Protein AF-T0Y395-F1 (afdb_monomer)

Radius of gyration: 20.58 Å; Cα contacts (8 Å, |Δi|>4): 100; chains: 1; bounding box: 46×32×54 Å

Solvent-accessible surface area (backbone atoms only — not comparable to full-atom values): 6576 Å² total; per-residue (Å²): 131,87,43,78,91,77,40,54,76,67,55,48,50,52,53,52,51,50,53,54,49,51,51,51,52,54,49,44,55,56,32,35,56,51,30,40,74,77,51,59,54,38,48,48,77,38,86,87,78,74,42,78,41,81,75,32,72,66,52,36,59,70,28,70,64,22,49,52,51,36,54,35,52,54,31,47,52,51,25,53,54,18,49,51,47,28,51,55,20,50,51,28,50,77,67,71,40,64,49,75,58,23,55,54,49,26,53,54,22,48,54,51,22,52,55,28,46,54,53,35,73,78,98

Structure (mmCIF, N/CA/C/O backbone):
data_AF-T0Y395-F1
#
_entry.id   AF-T0Y395-F1
#
loop_
_atom_site.group_PDB
_atom_site.id
_atom_site.type_symbol
_atom_site.label_atom_id
_atom_site.label_alt_id
_atom_site.label_comp_id
_atom_site.label_asym_id
_atom_site.label_entity_id
_atom_site.label_seq_id
_atom_site.pdbx_PDB_ins_code
_atom_site.Cartn_x
_atom_site.Cartn_y
_atom_site.Cartn_z
_atom_site.occupancy
_atom_site.B_iso_or_equiv
_atom_site.auth_seq_id
_atom_site.auth_comp_id
_atom_site.auth_asym_id
_atom_site.auth_atom_id
_atom_site.pdbx_PDB_model_num
ATOM 1 N N . MET A 1 1 ? 5.190 7.057 15.097 1.00 66.06 1 MET A N 1
ATOM 2 C CA . MET A 1 1 ? 5.337 6.627 16.508 1.00 66.06 1 MET A CA 1
ATOM 3 C C . MET A 1 1 ? 5.741 7.782 17.419 1.00 66.06 1 MET A C 1
ATOM 5 O O . MET A 1 1 ? 4.960 8.107 18.295 1.00 66.06 1 MET A O 1
ATOM 9 N N . PHE A 1 2 ? 6.867 8.467 17.193 1.00 84.25 2 PHE A N 1
ATOM 10 C CA . PHE A 1 2 ? 7.360 9.529 18.098 1.00 84.25 2 PHE A CA 1
ATOM 11 C C . PHE A 1 2 ? 6.756 10.937 17.895 1.00 84.25 2 PHE A C 1
ATOM 13 O O . PHE A 1 2 ? 7.188 11.894 18.528 1.00 84.25 2 PHE A O 1
ATOM 20 N N . GLY A 1 3 ? 5.793 11.094 16.980 1.00 80.00 3 GLY A N 1
ATOM 21 C CA . GLY A 1 3 ? 5.281 12.405 16.562 1.00 80.00 3 GLY A CA 1
ATOM 22 C C . GLY A 1 3 ? 4.102 12.946 17.375 1.00 80.00 3 GLY A C 1
ATOM 23 O O . GLY A 1 3 ? 3.751 14.103 17.188 1.00 80.00 3 GLY A O 1
ATOM 24 N N . TRP A 1 4 ? 3.483 12.145 18.247 1.00 77.19 4 TRP A N 1
ATOM 25 C CA . TRP A 1 4 ? 2.208 12.495 18.895 1.00 77.19 4 TRP A CA 1
ATOM 26 C C . TRP A 1 4 ? 2.269 13.738 19.789 1.00 77.19 4 TRP A C 1
ATOM 28 O O . TRP A 1 4 ? 1.323 14.517 19.795 1.00 77.19 4 TRP A O 1
ATOM 38 N N . GLU A 1 5 ? 3.378 13.949 20.497 1.00 82.88 5 GLU A N 1
ATOM 39 C CA . GLU A 1 5 ? 3.568 15.109 21.385 1.00 82.88 5 GLU A CA 1
ATOM 40 C C . GLU A 1 5 ? 4.361 16.249 20.727 1.00 82.88 5 GLU A C 1
ATOM 42 O O . GLU A 1 5 ? 4.457 17.341 21.278 1.00 82.88 5 GLU A O 1
ATOM 47 N N . ARG A 1 6 ? 4.947 16.007 19.544 1.00 84.38 6 ARG A N 1
ATOM 48 C CA . ARG A 1 6 ? 5.861 16.945 18.862 1.00 84.38 6 ARG A CA 1
ATOM 49 C C . ARG A 1 6 ? 5.268 17.596 17.616 1.00 84.38 6 ARG A C 1
ATOM 51 O O . ARG A 1 6 ? 5.823 18.572 17.124 1.00 84.38 6 ARG A O 1
ATOM 58 N N . LEU A 1 7 ? 4.185 17.042 17.075 1.00 84.06 7 LEU A N 1
ATOM 59 C CA . LEU A 1 7 ? 3.563 17.489 15.832 1.00 84.06 7 LEU A CA 1
ATOM 60 C C . LEU A 1 7 ? 2.121 17.916 16.082 1.00 84.06 7 LEU A C 1
ATOM 62 O O . LEU A 1 7 ? 1.398 17.310 16.873 1.00 84.06 7 LEU A O 1
ATOM 66 N N . SER A 1 8 ? 1.669 18.928 15.344 1.00 88.50 8 SER A N 1
ATOM 67 C CA . SER A 1 8 ? 0.246 19.264 15.307 1.00 88.50 8 SER A CA 1
ATOM 68 C C . SER A 1 8 ? -0.570 18.122 14.684 1.00 88.50 8 SER A C 1
ATOM 70 O O . SER A 1 8 ? -0.063 17.327 13.886 1.00 88.50 8 SER A O 1
ATOM 72 N N . LYS A 1 9 ? -1.872 18.058 14.997 1.00 86.94 9 LYS A N 1
ATOM 73 C CA . LYS A 1 9 ? -2.783 17.015 14.481 1.00 86.94 9 LYS A CA 1
ATOM 74 C C . LYS A 1 9 ? -2.733 16.887 12.950 1.00 86.94 9 LYS A C 1
ATOM 76 O O . LYS A 1 9 ? -2.729 15.774 12.431 1.00 86.94 9 LYS A O 1
ATOM 81 N N . GLY A 1 10 ? -2.650 18.014 12.234 1.00 88.50 10 GLY A N 1
ATOM 82 C CA . GLY A 1 10 ? -2.553 18.037 10.771 1.00 88.50 10 GLY A CA 1
ATOM 83 C C . GLY A 1 10 ? -1.223 17.491 10.247 1.00 88.50 10 GLY A C 1
ATOM 84 O O . GLY A 1 10 ? -1.209 16.690 9.316 1.00 88.50 10 GLY A O 1
ATOM 85 N N . GLN A 1 11 ? -0.106 17.846 10.886 1.00 89.38 11 GLN A N 1
ATOM 86 C CA . GLN A 1 11 ? 1.213 17.323 10.515 1.00 89.38 11 GLN A CA 1
ATOM 87 C C . GLN A 1 11 ? 1.315 15.817 10.764 1.00 89.38 11 GLN A C 1
ATOM 89 O O . GLN A 1 11 ? 1.841 15.088 9.926 1.00 89.38 11 GLN A O 1
ATOM 94 N N . HIS A 1 12 ? 0.766 15.326 11.878 1.00 89.19 12 HIS A N 1
ATOM 95 C CA . HIS A 1 12 ? 0.753 13.890 12.150 1.00 89.19 12 HIS A CA 1
ATOM 96 C C . HIS A 1 12 ? -0.087 13.122 11.113 1.00 89.19 12 HIS A C 1
ATOM 98 O O . HIS A 1 12 ? 0.307 12.038 10.672 1.00 89.19 12 HIS A O 1
ATOM 104 N N . LEU A 1 13 ? -1.218 13.689 10.677 1.00 88.62 13 LEU A N 1
ATOM 105 C CA . LEU A 1 13 ? -2.027 13.121 9.596 1.00 88.62 13 LEU A CA 1
ATOM 106 C C . LEU A 1 13 ? -1.254 13.097 8.268 1.00 88.62 13 LEU A C 1
ATOM 108 O O . LEU A 1 13 ? -1.243 12.066 7.600 1.00 88.62 13 LEU A O 1
ATOM 112 N N . ALA A 1 14 ? -0.555 14.181 7.916 1.00 90.94 14 ALA A N 1
ATOM 113 C CA . ALA A 1 14 ? 0.268 14.243 6.707 1.00 90.94 14 ALA A CA 1
ATOM 114 C C . ALA A 1 14 ? 1.378 13.177 6.708 1.00 90.94 14 ALA A C 1
ATOM 116 O O . ALA A 1 14 ? 1.543 12.458 5.726 1.00 90.94 14 ALA A O 1
ATOM 117 N N . VAL A 1 15 ? 2.081 12.997 7.831 1.00 91.62 15 VAL A N 1
ATOM 118 C CA . VAL A 1 15 ? 3.093 11.935 7.974 1.00 91.62 15 VAL A CA 1
ATOM 119 C C . VAL A 1 15 ? 2.465 10.546 7.834 1.00 91.62 15 VAL A C 1
ATOM 121 O O . VAL A 1 15 ? 3.046 9.671 7.198 1.00 91.62 15 VAL A O 1
ATOM 124 N N . THR A 1 16 ? 1.262 10.341 8.372 1.00 89.94 16 THR A N 1
ATOM 125 C CA . THR A 1 16 ? 0.540 9.064 8.237 1.00 89.94 16 THR A CA 1
ATOM 126 C C . THR A 1 16 ? 0.217 8.759 6.770 1.00 89.94 16 THR A C 1
ATOM 128 O O . THR A 1 16 ? 0.426 7.634 6.315 1.00 89.94 16 THR A O 1
ATOM 131 N N . TRP A 1 17 ? -0.207 9.766 6.001 1.00 90.25 17 TRP A N 1
ATOM 132 C CA . TRP A 1 17 ? -0.416 9.634 4.557 1.00 90.25 17 TRP A CA 1
ATOM 133 C C . TRP A 1 17 ? 0.878 9.357 3.791 1.00 90.25 17 TRP A C 1
ATOM 135 O O . TRP A 1 17 ? 0.881 8.508 2.903 1.00 90.25 17 TRP A O 1
ATOM 145 N N . LEU A 1 18 ? 1.985 10.006 4.156 1.00 91.19 18 LEU A N 1
ATOM 146 C CA . LEU A 1 18 ? 3.288 9.749 3.537 1.00 91.19 18 LEU A CA 1
ATOM 147 C C . LEU A 1 18 ? 3.766 8.313 3.778 1.00 91.19 18 LEU A C 1
ATOM 149 O O . LEU A 1 18 ? 4.305 7.692 2.866 1.00 91.19 18 LEU A O 1
ATOM 153 N N . VAL A 1 19 ? 3.527 7.756 4.968 1.00 91.25 19 VAL A N 1
ATOM 154 C CA . VAL A 1 19 ? 3.835 6.346 5.264 1.00 91.25 19 VAL A CA 1
ATOM 155 C C . VAL A 1 19 ? 2.989 5.406 4.400 1.00 91.25 19 VAL A C 1
ATOM 157 O O . VAL A 1 19 ? 3.520 4.449 3.829 1.00 91.25 19 VAL A O 1
ATOM 160 N N . ALA A 1 20 ? 1.691 5.688 4.257 1.00 88.12 20 ALA A N 1
ATOM 161 C CA . ALA A 1 20 ? 0.812 4.907 3.388 1.00 88.12 20 ALA A CA 1
ATOM 162 C C . ALA A 1 20 ? 1.263 4.980 1.918 1.00 88.12 20 ALA A C 1
ATOM 164 O O . ALA A 1 20 ? 1.353 3.952 1.243 1.00 88.12 20 ALA A O 1
ATOM 165 N N . PHE A 1 21 ? 1.618 6.172 1.436 1.00 89.12 21 PHE A N 1
ATOM 166 C CA . PHE A 1 21 ? 2.117 6.370 0.078 1.00 89.12 21 PHE A CA 1
ATOM 167 C C . PHE A 1 21 ? 3.456 5.658 -0.155 1.00 89.12 21 PHE A C 1
ATOM 169 O O . PHE A 1 21 ? 3.607 4.948 -1.145 1.00 89.12 21 PHE A O 1
ATOM 176 N N . GLY A 1 22 ? 4.402 5.769 0.781 1.00 90.38 22 GLY A N 1
ATOM 177 C CA . GLY A 1 22 ? 5.693 5.081 0.701 1.00 90.38 22 GLY A CA 1
ATOM 178 C C . GLY A 1 22 ? 5.551 3.558 0.656 1.00 90.38 22 GLY A C 1
ATOM 179 O O . GLY A 1 22 ? 6.248 2.897 -0.110 1.00 90.38 22 GLY A O 1
ATOM 180 N N . SER A 1 23 ? 4.593 3.006 1.406 1.00 88.81 23 SER A N 1
ATOM 181 C CA . SER A 1 23 ? 4.293 1.567 1.381 1.00 88.81 23 SER A CA 1
ATOM 182 C C . SER A 1 23 ? 3.783 1.118 0.006 1.00 88.81 23 SER A C 1
ATOM 184 O O . SER A 1 23 ? 4.2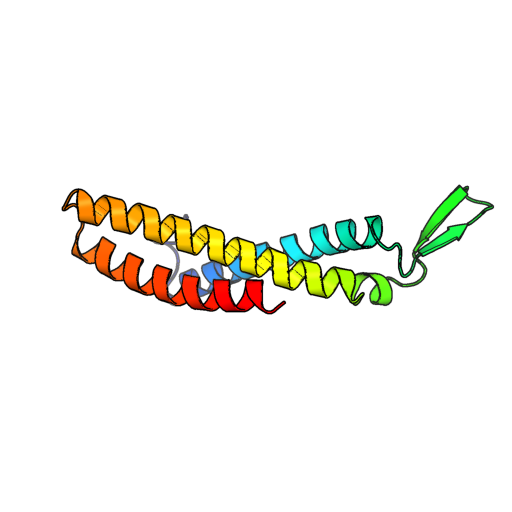42 0.107 -0.523 1.00 88.81 23 SER A O 1
ATOM 186 N N . ASN A 1 24 ? 2.896 1.903 -0.615 1.00 86.38 24 ASN A N 1
ATOM 187 C CA . ASN A 1 24 ? 2.411 1.639 -1.974 1.00 86.38 24 ASN A CA 1
ATOM 188 C C . ASN A 1 24 ? 3.523 1.776 -3.020 1.00 86.38 24 ASN A C 1
ATOM 190 O O . ASN A 1 24 ? 3.633 0.942 -3.914 1.00 86.38 24 ASN A O 1
ATOM 194 N N . LEU A 1 25 ? 4.386 2.787 -2.895 1.00 88.62 25 LEU A N 1
ATOM 195 C CA . LEU A 1 25 ? 5.515 2.969 -3.806 1.00 88.62 25 LEU A CA 1
ATOM 196 C C . LEU A 1 25 ? 6.506 1.798 -3.716 1.00 88.62 25 LEU A C 1
ATOM 198 O O . LEU A 1 25 ? 7.011 1.339 -4.737 1.00 88.62 25 LEU A O 1
ATOM 202 N N . SER A 1 26 ? 6.747 1.267 -2.514 1.00 88.81 26 SER A N 1
ATOM 203 C CA . SER A 1 26 ? 7.556 0.056 -2.337 1.00 88.81 26 SER A CA 1
ATOM 204 C C . SER A 1 26 ? 6.918 -1.164 -3.008 1.00 88.81 26 SER A C 1
ATOM 206 O O . SER A 1 26 ? 7.627 -1.950 -3.637 1.00 88.81 26 SER A O 1
ATOM 208 N N . ALA A 1 27 ? 5.594 -1.321 -2.893 1.00 86.25 27 ALA A N 1
ATOM 209 C CA . ALA A 1 27 ? 4.860 -2.397 -3.555 1.00 86.25 27 ALA A CA 1
ATOM 210 C C . ALA A 1 27 ? 4.928 -2.278 -5.088 1.00 86.25 27 ALA A C 1
ATOM 212 O O . ALA A 1 27 ? 5.090 -3.283 -5.775 1.00 86.25 27 ALA A O 1
ATOM 213 N N . LEU A 1 28 ? 4.886 -1.057 -5.629 1.00 86.38 28 LEU A N 1
ATOM 214 C CA . LEU A 1 28 ? 5.036 -0.810 -7.063 1.00 86.38 28 LEU A CA 1
ATOM 215 C C . LEU A 1 28 ? 6.374 -1.345 -7.578 1.00 86.38 28 LEU A C 1
ATOM 217 O O . LEU A 1 28 ? 6.393 -2.130 -8.521 1.00 86.38 28 LEU A O 1
ATOM 221 N N . TRP A 1 29 ? 7.490 -0.981 -6.945 1.00 85.75 29 TRP A N 1
ATOM 222 C CA . TRP A 1 29 ? 8.814 -1.371 -7.439 1.00 85.75 29 TRP A CA 1
ATOM 223 C C . TRP A 1 29 ? 9.071 -2.875 -7.380 1.00 85.75 29 TRP A C 1
ATOM 225 O O . TRP A 1 29 ? 9.649 -3.433 -8.316 1.00 85.75 29 TRP A O 1
ATOM 235 N N . ILE A 1 30 ? 8.623 -3.549 -6.317 1.00 88.75 30 ILE A N 1
ATOM 236 C CA . ILE A 1 30 ? 8.808 -5.001 -6.221 1.00 88.75 30 ILE A CA 1
ATOM 237 C C . ILE A 1 30 ? 7.938 -5.747 -7.239 1.00 88.75 30 ILE A C 1
ATOM 239 O O . ILE A 1 30 ? 8.371 -6.753 -7.800 1.00 88.75 30 ILE A O 1
ATOM 243 N N . LEU A 1 31 ? 6.743 -5.230 -7.539 1.00 86.69 31 LEU A N 1
ATOM 244 C CA . LEU A 1 31 ? 5.843 -5.822 -8.528 1.00 86.69 31 LEU A CA 1
ATOM 245 C C . LEU A 1 31 ? 6.269 -5.519 -9.964 1.00 86.69 31 LEU A C 1
ATOM 247 O O . LEU A 1 31 ? 6.093 -6.376 -10.821 1.00 86.69 31 LEU A O 1
ATOM 251 N N . VAL A 1 32 ? 6.911 -4.377 -10.220 1.00 85.00 32 VAL A N 1
ATOM 252 C CA . VAL A 1 32 ? 7.602 -4.105 -11.491 1.00 85.00 32 VAL A CA 1
ATOM 253 C C . VAL A 1 32 ? 8.689 -5.155 -11.743 1.00 85.00 32 VAL A C 1
ATOM 255 O O . VAL A 1 32 ? 8.747 -5.739 -12.823 1.00 85.00 32 VAL A O 1
ATOM 258 N N . ALA A 1 33 ? 9.525 -5.439 -10.738 1.00 85.50 33 ALA A N 1
ATOM 259 C CA . ALA A 1 33 ? 10.555 -6.471 -10.850 1.00 85.50 33 ALA A CA 1
ATOM 260 C C . ALA A 1 33 ? 9.946 -7.870 -11.051 1.00 85.50 33 ALA A C 1
ATOM 262 O O . ALA A 1 33 ? 10.417 -8.634 -11.890 1.00 85.50 33 ALA A O 1
ATOM 263 N N . ASN A 1 34 ? 8.873 -8.196 -10.323 1.00 86.69 34 ASN A N 1
ATOM 264 C CA . ASN A 1 34 ? 8.173 -9.469 -10.479 1.00 86.69 34 ASN A CA 1
ATOM 265 C C . ASN A 1 34 ? 7.507 -9.618 -11.856 1.00 86.69 34 ASN A C 1
ATOM 267 O O . ASN A 1 34 ? 7.599 -10.685 -12.458 1.00 86.69 34 ASN A O 1
ATOM 271 N N . GLY A 1 35 ? 6.865 -8.564 -12.362 1.00 81.94 35 GLY A N 1
ATOM 272 C CA . GLY A 1 35 ? 6.259 -8.558 -13.691 1.00 81.94 35 GLY A CA 1
ATOM 273 C C . GLY A 1 35 ? 7.306 -8.759 -14.777 1.00 81.94 35 GLY A C 1
ATOM 274 O O . GLY A 1 35 ? 7.134 -9.628 -15.621 1.00 81.94 35 GLY A O 1
ATOM 275 N N . PHE A 1 36 ? 8.460 -8.092 -14.668 1.00 82.56 36 PHE A N 1
ATOM 276 C CA . PHE A 1 36 ? 9.589 -8.317 -15.575 1.00 82.56 36 PHE A CA 1
ATOM 277 C C . PHE A 1 36 ? 10.099 -9.770 -15.578 1.00 82.56 36 PHE A C 1
ATOM 279 O O . PHE A 1 36 ? 10.504 -10.277 -16.621 1.00 82.56 36 PHE A O 1
ATOM 286 N N . MET A 1 37 ? 10.082 -10.458 -14.429 1.00 85.19 37 MET A N 1
ATOM 287 C CA . MET A 1 37 ? 10.466 -11.876 -14.360 1.00 85.19 37 MET A CA 1
ATOM 288 C C . MET A 1 37 ? 9.468 -12.805 -15.063 1.00 85.19 37 MET A C 1
ATOM 290 O O . MET A 1 37 ? 9.867 -13.887 -15.489 1.00 85.19 37 MET A O 1
ATOM 294 N N . GLN A 1 38 ? 8.190 -12.422 -15.145 1.00 81.38 38 GLN A N 1
ATOM 295 C CA . GLN A 1 38 ? 7.159 -1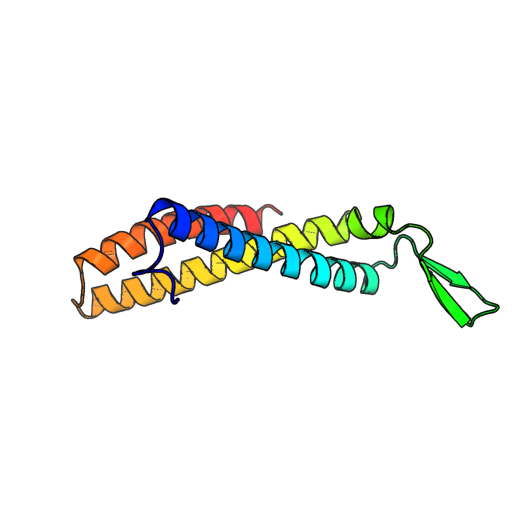3.221 -15.814 1.00 81.38 38 GLN A CA 1
ATOM 296 C C . GLN A 1 38 ? 7.046 -12.895 -17.304 1.00 81.38 38 GLN A C 1
ATOM 298 O O . GLN A 1 38 ? 6.960 -13.812 -18.117 1.00 81.38 38 GLN A O 1
ATOM 303 N N . ASP A 1 39 ? 7.084 -11.612 -17.655 1.00 80.69 39 ASP A N 1
ATOM 304 C CA . ASP A 1 39 ? 7.073 -11.122 -19.028 1.00 80.69 39 ASP A CA 1
ATOM 305 C C . ASP A 1 39 ? 8.161 -10.043 -19.187 1.00 80.69 39 ASP A C 1
ATOM 307 O O . ASP A 1 39 ? 7.977 -8.900 -18.745 1.00 80.69 39 ASP A O 1
ATOM 311 N N . PRO A 1 40 ? 9.330 -10.378 -19.770 1.00 76.62 40 PRO A N 1
ATOM 312 C CA . PRO A 1 40 ? 10.467 -9.469 -19.868 1.00 76.62 40 PRO A CA 1
ATOM 313 C C . PRO A 1 40 ? 10.279 -8.425 -20.984 1.00 76.62 40 PRO A C 1
ATOM 315 O O . PRO A 1 40 ? 11.084 -8.307 -21.912 1.00 76.62 40 PRO A O 1
ATOM 318 N N . VAL A 1 41 ? 9.214 -7.626 -20.889 1.00 78.94 41 VAL A N 1
ATOM 319 C CA . VAL A 1 41 ? 8.915 -6.526 -21.811 1.00 78.94 41 VAL A CA 1
ATOM 320 C C . VAL A 1 41 ? 9.920 -5.394 -21.620 1.00 78.94 41 VAL A C 1
ATOM 322 O O . VAL A 1 41 ? 10.193 -4.947 -20.507 1.00 78.94 41 VAL A O 1
ATOM 325 N N . GLY A 1 42 ? 10.450 -4.874 -22.728 1.00 77.19 42 GLY A N 1
ATOM 326 C CA . GLY A 1 42 ? 11.399 -3.761 -22.685 1.00 77.19 42 GLY A CA 1
ATOM 327 C C . GLY A 1 42 ? 12.827 -4.181 -22.336 1.00 77.19 42 GLY A C 1
ATOM 328 O O . GLY A 1 42 ? 13.616 -3.321 -21.945 1.00 77.19 42 GLY A O 1
ATOM 329 N N . ALA A 1 43 ? 13.171 -5.461 -22.515 1.00 81.62 43 ALA A N 1
ATOM 330 C CA . ALA A 1 43 ? 14.546 -5.946 -22.539 1.00 81.62 43 ALA A CA 1
ATOM 331 C C . ALA A 1 43 ? 14.806 -6.841 -23.761 1.00 81.62 43 ALA A C 1
ATOM 333 O O . ALA A 1 43 ? 13.904 -7.511 -24.258 1.00 81.62 43 ALA A O 1
ATOM 334 N N . THR A 1 44 ? 16.040 -6.841 -24.259 1.00 82.56 44 THR A N 1
ATOM 335 C CA . THR A 1 44 ? 16.495 -7.706 -25.356 1.00 82.56 44 THR A CA 1
ATOM 336 C C . THR A 1 44 ? 17.763 -8.433 -24.950 1.00 82.56 44 THR A C 1
ATOM 338 O 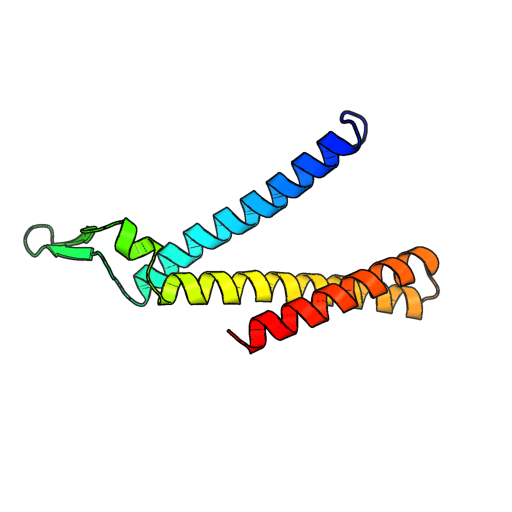O . THR A 1 44 ? 18.619 -7.868 -24.268 1.00 82.56 44 THR A O 1
ATOM 341 N N . PHE A 1 45 ? 17.894 -9.683 -25.380 1.00 85.69 45 PHE A N 1
ATOM 342 C CA . PHE A 1 45 ? 19.103 -10.456 -25.146 1.00 85.69 45 PHE A CA 1
ATOM 343 C C . PHE A 1 45 ? 20.224 -9.975 -26.069 1.00 85.69 45 PHE A C 1
ATOM 345 O O . PHE A 1 45 ? 20.050 -9.948 -27.287 1.00 85.69 45 PHE A O 1
ATOM 352 N N . ASP A 1 46 ? 21.364 -9.605 -25.490 1.00 86.25 46 ASP A N 1
ATOM 353 C CA . ASP A 1 46 ? 22.566 -9.279 -26.249 1.00 86.25 46 ASP A CA 1
ATOM 354 C C . ASP A 1 46 ? 23.488 -10.515 -26.314 1.00 86.25 46 ASP A C 1
ATOM 356 O O . ASP A 1 46 ? 24.024 -10.933 -25.279 1.00 86.25 46 ASP A O 1
ATOM 360 N N . PRO A 1 47 ? 23.699 -11.106 -27.508 1.00 84.62 47 PRO A N 1
ATOM 361 C CA . PRO A 1 47 ? 24.542 -12.286 -27.680 1.00 84.62 47 PRO A CA 1
ATOM 362 C C . PRO A 1 47 ? 26.039 -12.009 -27.472 1.00 84.62 47 PRO A C 1
ATOM 364 O O . PRO A 1 47 ? 26.802 -12.957 -27.309 1.00 84.62 47 PRO A O 1
ATOM 367 N N . VAL A 1 48 ? 26.475 -10.744 -27.453 1.00 87.00 48 VAL A N 1
ATOM 368 C CA . VAL A 1 48 ? 27.877 -10.375 -27.197 1.00 87.00 48 VAL A CA 1
ATOM 369 C C . VAL A 1 48 ? 28.166 -10.360 -25.698 1.00 87.00 48 VAL A C 1
ATOM 371 O O . VAL A 1 48 ? 29.168 -10.908 -25.244 1.00 87.00 48 VAL A O 1
ATOM 374 N N . THR A 1 49 ? 27.281 -9.749 -24.909 1.00 86.12 49 THR A N 1
ATOM 375 C CA . THR A 1 49 ? 27.447 -9.643 -23.448 1.00 86.12 49 THR A CA 1
ATOM 376 C C . THR A 1 49 ? 26.817 -10.801 -22.673 1.00 86.12 49 THR A C 1
ATOM 378 O O . THR A 1 49 ? 27.008 -10.887 -21.457 1.00 86.12 49 THR A O 1
ATOM 381 N N . MET A 1 50 ? 26.098 -11.702 -23.358 1.00 85.19 50 MET A N 1
ATOM 382 C CA . MET A 1 50 ? 25.397 -12.862 -22.788 1.00 85.19 50 MET A CA 1
ATOM 383 C C . MET A 1 50 ? 24.430 -12.480 -21.654 1.00 85.19 50 MET A C 1
ATOM 385 O O . MET A 1 50 ? 24.273 -13.211 -20.673 1.00 85.19 50 MET A O 1
ATOM 389 N N . ARG A 1 51 ? 23.800 -11.302 -21.755 1.00 85.69 51 ARG A N 1
ATOM 390 C CA . ARG A 1 51 ? 22.903 -10.741 -20.732 1.00 85.69 51 ARG A CA 1
ATOM 391 C C . ARG A 1 51 ? 21.670 -10.101 -21.367 1.00 85.69 51 ARG A C 1
ATOM 393 O O . ARG A 1 51 ? 21.709 -9.614 -22.493 1.00 85.69 51 ARG A O 1
ATOM 400 N N . MET A 1 52 ? 20.579 -10.067 -20.604 1.00 82.00 52 MET A N 1
ATOM 401 C CA . MET A 1 52 ? 19.394 -9.273 -20.936 1.00 82.00 52 MET A CA 1
ATOM 402 C C . MET A 1 52 ? 19.686 -7.794 -20.681 1.00 82.00 52 MET A C 1
ATOM 404 O O . MET A 1 52 ? 20.005 -7.412 -19.553 1.00 82.00 52 MET A O 1
ATOM 408 N N . GLN A 1 53 ? 19.577 -6.967 -21.717 1.00 83.38 53 GLN A N 1
ATOM 409 C CA . GLN A 1 53 ? 19.753 -5.521 -21.624 1.00 83.38 53 GLN A CA 1
ATOM 410 C C . GLN A 1 53 ? 18.408 -4.811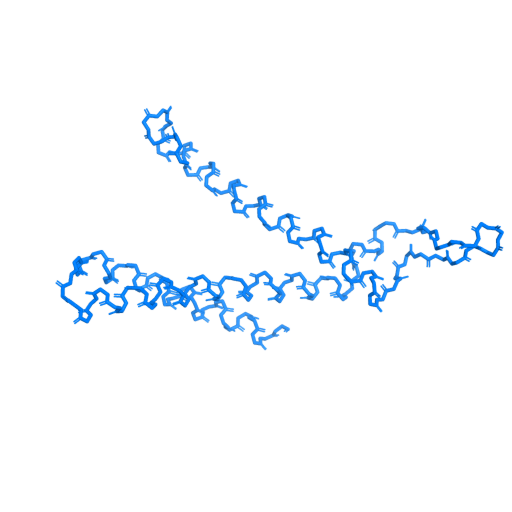 -21.712 1.00 83.38 53 GLN A C 1
ATOM 412 O O . GLN A 1 53 ? 17.561 -5.145 -22.537 1.00 83.38 53 GLN A O 1
ATOM 417 N N . LEU A 1 54 ? 18.222 -3.814 -20.854 1.00 83.56 54 LEU A N 1
ATOM 418 C CA . LEU A 1 54 ? 17.024 -2.985 -20.808 1.00 83.56 54 LEU A CA 1
ATOM 419 C C . LEU A 1 54 ? 16.991 -2.059 -22.032 1.00 83.56 54 LEU A C 1
ATOM 421 O O . LEU A 1 54 ? 17.870 -1.220 -22.203 1.00 83.56 54 LEU A O 1
ATOM 425 N N . THR A 1 55 ? 15.965 -2.198 -22.868 1.00 81.38 55 THR A N 1
ATOM 426 C CA . THR A 1 55 ? 15.745 -1.358 -24.055 1.00 81.38 55 THR A CA 1
ATOM 427 C C . THR A 1 55 ? 14.789 -0.207 -23.781 1.00 81.38 55 THR A C 1
ATOM 429 O O . THR A 1 55 ? 14.959 0.878 -24.333 1.00 81.38 55 THR A O 1
ATOM 432 N N . SER A 1 56 ? 13.779 -0.400 -22.926 1.00 83.06 56 SER A N 1
ATOM 433 C CA . SER A 1 56 ? 12.833 0.662 -22.578 1.00 83.06 56 SER A CA 1
ATOM 434 C C . SER A 1 56 ? 12.284 0.503 -21.166 1.00 83.06 56 SER A C 1
ATOM 436 O O . SER A 1 56 ? 11.426 -0.334 -20.893 1.00 83.06 56 SER A O 1
ATOM 438 N N . PHE A 1 57 ? 12.732 1.388 -20.277 1.00 80.81 57 PHE A N 1
ATOM 439 C CA . PHE A 1 57 ? 12.276 1.433 -18.889 1.00 80.81 57 PHE A CA 1
ATOM 440 C C . PHE A 1 57 ? 10.790 1.809 -18.759 1.00 80.81 57 PHE A C 1
ATOM 442 O O . PHE A 1 57 ? 10.081 1.280 -17.908 1.00 80.81 57 PHE A O 1
ATOM 449 N N . GLN A 1 58 ? 10.287 2.680 -19.639 1.00 81.62 58 GLN A N 1
ATOM 450 C CA . GLN A 1 58 ? 8.873 3.067 -19.641 1.00 81.62 58 GLN A CA 1
ATOM 451 C C . GLN A 1 58 ? 7.965 1.888 -20.007 1.00 81.62 58 GLN A C 1
ATOM 453 O O . GLN A 1 58 ? 6.951 1.680 -19.348 1.00 81.62 58 GLN A O 1
ATOM 458 N N . LYS A 1 59 ? 8.341 1.082 -21.010 1.00 80.25 59 LYS A N 1
ATOM 459 C CA . LYS A 1 59 ? 7.565 -0.112 -21.387 1.00 80.25 59 LYS A CA 1
ATOM 460 C C . LYS A 1 59 ? 7.519 -1.155 -20.272 1.00 80.25 59 LYS A C 1
ATOM 462 O O . LYS A 1 59 ? 6.507 -1.827 -20.125 1.00 80.25 59 LYS A O 1
ATOM 467 N N . LEU A 1 60 ? 8.589 -1.253 -19.488 1.00 81.56 60 LEU A N 1
ATOM 468 C CA . LEU A 1 60 ? 8.674 -2.154 -18.345 1.00 81.56 60 LEU A CA 1
ATOM 469 C C . LEU A 1 60 ? 7.709 -1.735 -17.219 1.00 81.56 60 LEU A C 1
ATOM 471 O O . LEU A 1 60 ? 6.919 -2.557 -16.757 1.00 81.56 60 LEU A O 1
ATOM 475 N N . ILE A 1 61 ? 7.707 -0.452 -16.832 1.00 82.06 61 ILE A N 1
ATOM 476 C CA . ILE A 1 61 ? 6.819 0.065 -15.771 1.00 82.06 61 ILE A CA 1
ATOM 477 C C . ILE A 1 61 ? 5.348 0.039 -16.190 1.00 82.06 61 ILE A C 1
ATOM 479 O O . ILE A 1 61 ? 4.490 -0.357 -15.406 1.00 82.06 61 ILE A O 1
ATOM 483 N N . PHE A 1 62 ? 5.042 0.477 -17.411 1.00 81.56 62 PHE A N 1
ATOM 484 C CA . PHE A 1 62 ? 3.663 0.612 -17.880 1.00 81.56 62 PHE A CA 1
ATOM 485 C C . PHE A 1 62 ? 3.117 -0.659 -18.541 1.00 81.56 62 PHE A C 1
ATOM 487 O O . PHE A 1 62 ? 2.082 -0.594 -19.205 1.00 81.56 62 PHE A O 1
ATOM 494 N N . SER A 1 63 ? 3.767 -1.811 -18.358 1.00 83.31 63 SER A N 1
ATOM 495 C CA . SER A 1 63 ? 3.270 -3.076 -18.897 1.00 83.31 63 SER A CA 1
ATOM 496 C C .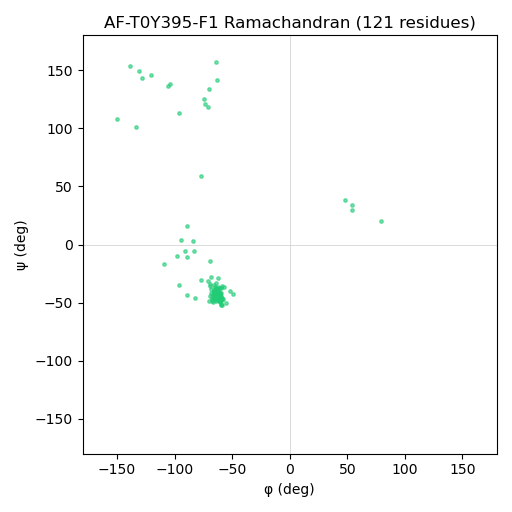 SER A 1 63 ? 1.912 -3.456 -18.270 1.00 83.31 63 SER A C 1
ATOM 498 O O . SER A 1 63 ? 1.698 -3.227 -17.074 1.00 83.31 63 SER A O 1
ATOM 500 N N . PRO A 1 64 ? 0.969 -4.025 -19.049 1.00 82.44 64 PRO A N 1
ATOM 501 C CA . PRO A 1 64 ? -0.352 -4.407 -18.540 1.00 82.44 64 PRO A CA 1
ATOM 502 C C . PRO A 1 64 ? -0.287 -5.382 -17.358 1.00 82.44 64 PRO A C 1
ATOM 504 O O . PRO A 1 64 ? -1.062 -5.263 -16.411 1.00 82.44 64 PRO A O 1
ATOM 507 N N . ASP A 1 65 ? 0.675 -6.307 -17.396 1.00 82.31 65 ASP A N 1
ATOM 508 C CA . ASP A 1 65 ? 0.904 -7.306 -16.353 1.00 82.31 65 ASP A CA 1
ATOM 509 C C . ASP A 1 65 ? 1.318 -6.664 -15.018 1.00 82.31 65 ASP A C 1
ATOM 511 O O . ASP A 1 65 ? 0.698 -6.916 -13.982 1.00 82.31 65 ASP A O 1
ATOM 515 N N . VAL A 1 66 ? 2.298 -5.751 -15.044 1.00 82.94 66 VAL A N 1
ATOM 516 C CA . VAL A 1 66 ? 2.736 -5.012 -13.849 1.00 82.94 66 VAL A CA 1
ATOM 517 C C . VAL A 1 66 ? 1.598 -4.173 -13.272 1.00 82.94 66 VAL A C 1
ATOM 51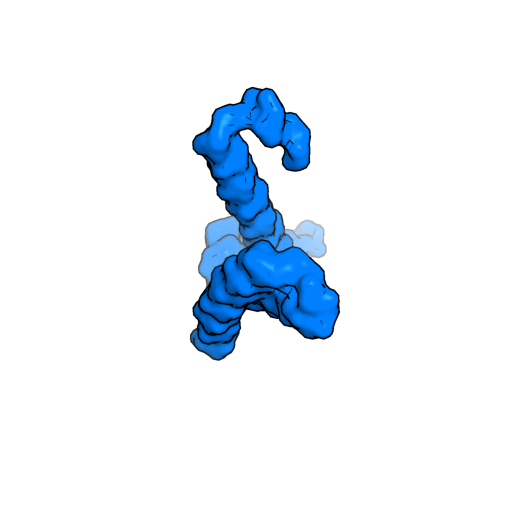9 O O . VAL A 1 66 ? 1.409 -4.163 -12.055 1.00 82.94 66 VAL A O 1
ATOM 522 N N . GLN A 1 67 ? 0.821 -3.489 -14.118 1.00 84.44 67 GLN A N 1
ATOM 523 C CA . GLN A 1 67 ? -0.293 -2.655 -13.656 1.00 84.44 67 GLN A CA 1
ATOM 524 C C . GLN A 1 67 ? -1.398 -3.487 -12.996 1.00 84.44 67 GLN A C 1
ATOM 526 O O . GLN A 1 67 ? -1.838 -3.143 -11.897 1.00 84.44 67 GLN A O 1
ATOM 531 N N . SER A 1 68 ? -1.810 -4.597 -13.616 1.00 85.88 68 SER A N 1
ATOM 532 C CA . SER A 1 68 ? 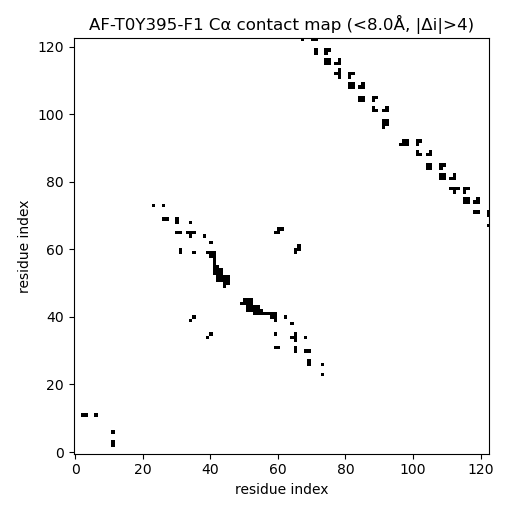-2.817 -5.496 -13.039 1.00 85.88 68 SER A CA 1
ATOM 533 C C . SER A 1 68 ? -2.342 -6.065 -11.697 1.00 85.88 68 SER A C 1
ATOM 535 O O . SER A 1 68 ? -3.033 -5.925 -10.684 1.00 85.88 68 SER A O 1
ATOM 537 N N . LYS A 1 69 ? -1.110 -6.591 -11.635 1.00 84.38 69 LYS A N 1
ATOM 538 C CA . LYS A 1 69 ? -0.531 -7.140 -10.397 1.00 84.38 69 LYS A CA 1
ATOM 539 C C . LYS A 1 69 ? -0.402 -6.104 -9.296 1.00 84.38 69 LYS A C 1
ATOM 541 O O . LYS A 1 69 ? -0.675 -6.423 -8.137 1.00 84.38 69 LYS A O 1
ATOM 546 N N . PHE A 1 70 ? 0.007 -4.885 -9.641 1.00 86.38 70 PHE A N 1
ATOM 547 C CA . PHE A 1 70 ? 0.108 -3.780 -8.696 1.00 86.38 70 PHE A CA 1
ATOM 548 C C . PHE A 1 70 ? -1.237 -3.473 -8.050 1.00 86.38 70 PHE A C 1
ATOM 550 O O . PHE A 1 70 ? -1.331 -3.443 -6.819 1.00 86.38 70 PHE A O 1
ATOM 557 N N . VAL A 1 71 ? -2.277 -3.285 -8.863 1.00 87.06 71 VAL A N 1
ATOM 558 C CA . VAL A 1 71 ? -3.607 -2.945 -8.358 1.00 87.06 71 VAL A CA 1
ATOM 559 C C . VAL A 1 71 ? -4.182 -4.112 -7.552 1.00 87.06 71 VAL A C 1
ATOM 561 O O . VAL A 1 71 ? -4.574 -3.915 -6.401 1.00 87.06 71 VAL A O 1
ATOM 564 N N . HIS A 1 72 ? -4.152 -5.332 -8.091 1.00 88.56 72 HIS A N 1
ATOM 565 C CA . HIS A 1 72 ? -4.707 -6.511 -7.425 1.00 88.56 72 HIS A CA 1
ATOM 566 C C . HIS A 1 72 ? -4.015 -6.786 -6.078 1.00 88.56 72 HIS A C 1
ATOM 568 O O . HIS A 1 72 ? -4.672 -6.907 -5.042 1.00 88.56 72 HIS A O 1
ATOM 574 N N . THR A 1 73 ? -2.678 -6.805 -6.055 1.00 88.75 73 THR A N 1
ATOM 575 C CA . THR A 1 73 ? -1.900 -7.117 -4.842 1.00 88.75 73 THR A CA 1
ATOM 576 C C . THR A 1 73 ? -2.031 -6.026 -3.779 1.00 88.75 73 THR A C 1
ATOM 578 O O . THR A 1 73 ? -2.146 -6.329 -2.589 1.00 88.75 73 THR A O 1
ATOM 581 N N . SER A 1 74 ? -2.064 -4.753 -4.183 1.00 88.19 74 SER A N 1
ATOM 582 C CA . SER A 1 74 ? -2.220 -3.639 -3.238 1.00 88.19 74 SER A CA 1
ATOM 583 C C . SER A 1 74 ? -3.588 -3.672 -2.557 1.00 88.19 74 SER A C 1
ATOM 585 O O . SER A 1 74 ? -3.675 -3.556 -1.331 1.00 88.19 74 SER A O 1
ATOM 587 N N . ILE A 1 75 ? -4.661 -3.897 -3.325 1.00 88.38 75 ILE A N 1
ATOM 588 C CA . ILE A 1 75 ? -6.012 -3.983 -2.761 1.00 88.38 75 ILE A CA 1
ATOM 589 C C . ILE A 1 75 ? -6.166 -5.263 -1.919 1.00 88.38 75 ILE A C 1
ATOM 591 O O . ILE A 1 75 ? -6.764 -5.208 -0.843 1.00 88.38 75 ILE A O 1
ATOM 595 N N . ALA A 1 76 ? -5.553 -6.386 -2.306 1.00 88.56 76 ALA A N 1
ATOM 596 C CA . ALA A 1 76 ? -5.528 -7.598 -1.480 1.00 88.56 76 ALA A CA 1
ATOM 597 C C . ALA A 1 76 ? -4.866 -7.361 -0.105 1.00 88.56 76 ALA A C 1
ATOM 599 O O . ALA A 1 76 ? -5.349 -7.851 0.925 1.00 88.56 76 ALA A O 1
ATOM 600 N N . GLY A 1 77 ? -3.813 -6.539 -0.052 1.00 89.88 77 GLY A N 1
ATOM 601 C CA . GLY A 1 77 ? -3.223 -6.075 1.206 1.00 89.88 77 GLY A CA 1
ATOM 602 C C . GLY A 1 77 ? -4.212 -5.274 2.063 1.00 89.88 77 GLY A C 1
ATOM 603 O O . GLY A 1 77 ? -4.324 -5.507 3.271 1.00 89.88 77 GLY A O 1
ATOM 604 N N . TYR A 1 78 ? -4.992 -4.383 1.443 1.00 89.75 78 TYR A N 1
ATOM 605 C CA . TYR A 1 78 ? -6.044 -3.622 2.128 1.00 89.75 78 TYR A CA 1
ATOM 606 C C . TYR A 1 78 ? -7.158 -4.507 2.686 1.00 89.75 78 TYR A C 1
ATOM 608 O O . TYR A 1 78 ? -7.581 -4.296 3.826 1.00 89.75 78 TYR A O 1
ATOM 616 N N . VAL A 1 79 ? -7.589 -5.524 1.936 1.00 91.44 79 VAL A N 1
ATOM 617 C CA . VAL A 1 79 ? -8.554 -6.526 2.415 1.00 91.44 79 VAL A CA 1
ATOM 618 C C . VAL A 1 79 ? -8.002 -7.250 3.640 1.00 91.44 79 VAL A C 1
ATOM 620 O O . VAL A 1 79 ? -8.683 -7.340 4.660 1.00 91.44 79 VAL A O 1
ATOM 623 N N . THR A 1 80 ? -6.746 -7.695 3.582 1.00 92.25 80 THR A N 1
ATOM 624 C CA . THR A 1 80 ? -6.093 -8.407 4.691 1.00 92.25 80 THR A CA 1
ATOM 625 C C . THR A 1 80 ? -6.070 -7.558 5.966 1.00 92.25 80 THR A C 1
ATOM 627 O O . THR A 1 80 ? -6.455 -8.027 7.040 1.00 92.25 80 THR A O 1
ATOM 630 N N . ALA A 1 81 ? -5.696 -6.279 5.855 1.00 91.44 81 ALA A N 1
ATOM 631 C CA . ALA A 1 81 ? -5.703 -5.350 6.983 1.00 91.44 81 ALA A CA 1
ATOM 632 C C . ALA A 1 81 ? -7.121 -5.105 7.532 1.00 91.44 81 ALA A C 1
ATOM 634 O O . ALA A 1 81 ? -7.324 -5.084 8.749 1.00 91.44 81 ALA A O 1
ATOM 635 N N . ALA A 1 82 ? -8.115 -4.957 6.653 1.00 92.50 82 ALA A N 1
ATOM 636 C CA . ALA A 1 82 ? -9.506 -4.754 7.049 1.00 92.50 82 ALA A CA 1
ATOM 637 C C . ALA A 1 82 ? -10.075 -5.967 7.803 1.00 92.50 82 ALA A C 1
ATOM 639 O O . ALA A 1 82 ? -10.709 -5.805 8.852 1.00 92.50 82 ALA A O 1
ATOM 640 N N . VAL A 1 83 ? -9.807 -7.182 7.314 1.00 92.81 83 VAL A N 1
ATOM 641 C CA . VAL A 1 83 ? -10.216 -8.437 7.963 1.00 92.81 83 VAL A CA 1
ATOM 642 C C . VAL A 1 83 ? -9.535 -8.587 9.321 1.00 92.81 83 VAL A C 1
ATOM 644 O O . VAL A 1 83 ? -10.200 -8.933 10.296 1.00 92.81 83 VAL A O 1
ATOM 647 N N . PHE A 1 84 ? -8.249 -8.246 9.427 1.00 94.00 84 PHE A N 1
ATOM 648 C CA . PHE A 1 84 ? -7.526 -8.270 10.698 1.00 94.00 84 PHE A CA 1
ATOM 649 C C . PHE A 1 84 ? -8.164 -7.344 11.746 1.00 94.00 84 PHE A C 1
ATOM 651 O O . PHE A 1 84 ? -8.492 -7.782 12.851 1.00 94.00 84 PHE A O 1
ATOM 658 N N . VAL A 1 85 ? -8.418 -6.077 11.396 1.00 93.12 85 VAL A N 1
ATOM 659 C CA . VAL A 1 85 ? -9.051 -5.111 12.317 1.00 93.12 85 VAL A CA 1
ATOM 660 C C . VAL A 1 85 ? -10.475 -5.537 12.681 1.00 93.12 85 VAL A C 1
ATOM 662 O O . VAL A 1 85 ? -10.882 -5.406 13.840 1.00 93.12 85 VAL A O 1
ATOM 665 N N . THR A 1 86 ? -11.222 -6.079 11.718 1.00 92.06 86 THR A N 1
ATOM 666 C CA . THR A 1 86 ? -12.571 -6.622 11.932 1.00 92.06 86 THR A CA 1
ATOM 667 C C . THR A 1 86 ? -12.536 -7.789 12.916 1.00 92.06 86 THR A C 1
ATOM 669 O O . THR A 1 86 ? -13.300 -7.788 13.879 1.00 92.06 86 THR A O 1
ATOM 672 N N . GLY A 1 87 ? -11.611 -8.736 12.741 1.00 91.88 87 GLY A N 1
ATOM 673 C CA . GLY A 1 87 ? -11.450 -9.897 13.618 1.00 91.88 87 GLY A CA 1
ATOM 674 C C . GLY A 1 87 ? -11.093 -9.513 15.055 1.00 91.88 87 GLY A C 1
ATOM 675 O O . GLY A 1 87 ? -11.738 -9.977 15.996 1.00 91.88 87 GLY A O 1
ATOM 676 N N . VAL A 1 88 ? -10.135 -8.596 15.242 1.00 93.12 88 VAL A N 1
ATOM 677 C CA . VAL A 1 88 ? -9.767 -8.091 16.579 1.00 93.12 88 VAL A CA 1
ATOM 678 C C . VAL A 1 88 ? -10.936 -7.343 17.228 1.00 93.12 88 VAL A C 1
ATOM 680 O O . VAL A 1 88 ? -11.225 -7.534 18.411 1.00 93.12 88 VAL A O 1
ATOM 683 N N . SER A 1 89 ? -11.653 -6.522 16.457 1.00 90.25 89 SER A N 1
ATOM 684 C CA . SER A 1 89 ? -12.815 -5.783 16.964 1.00 90.25 89 SER A CA 1
ATOM 685 C C . SER A 1 89 ? -13.962 -6.723 17.351 1.00 90.25 89 SER A C 1
ATOM 687 O O . SER A 1 89 ? -14.585 -6.529 18.394 1.00 90.25 89 SER A O 1
ATOM 689 N N . ALA A 1 90 ? -14.213 -7.769 16.561 1.00 91.12 90 ALA A N 1
ATOM 690 C CA . ALA A 1 90 ? -15.196 -8.802 16.876 1.00 91.12 90 ALA A CA 1
ATOM 691 C C . ALA A 1 90 ? -14.818 -9.565 18.155 1.00 91.12 90 ALA A C 1
ATOM 693 O O . ALA A 1 90 ? -15.668 -9.767 19.020 1.00 91.12 90 ALA A O 1
ATOM 694 N N . PHE A 1 91 ? -13.537 -9.906 18.331 1.00 92.38 91 PHE A N 1
ATOM 695 C CA . PHE A 1 91 ? -13.047 -10.542 19.556 1.00 92.38 91 PHE A CA 1
ATOM 696 C C . PHE A 1 91 ? -13.268 -9.669 20.800 1.00 92.38 91 PHE A C 1
ATOM 698 O O . PHE A 1 91 ? -13.715 -10.165 21.835 1.00 92.38 91 PHE A O 1
ATOM 705 N N . TYR A 1 92 ? -13.012 -8.362 20.709 1.00 91.19 92 TYR A N 1
ATOM 706 C CA . TYR A 1 92 ? -13.278 -7.437 21.814 1.00 91.19 92 TYR A CA 1
ATOM 707 C C . TYR A 1 92 ? -14.763 -7.309 22.150 1.00 91.19 92 TYR A C 1
ATOM 709 O O . TYR A 1 92 ? -15.106 -7.256 23.331 1.00 91.19 92 TYR A O 1
ATOM 717 N N . LEU A 1 93 ? -15.642 -7.341 21.146 1.00 90.56 93 LEU A N 1
ATOM 718 C CA . LEU A 1 93 ? -17.088 -7.360 21.375 1.00 90.56 93 LEU A CA 1
ATOM 719 C C . LEU A 1 93 ? -17.549 -8.658 22.046 1.00 90.56 93 LEU A C 1
ATOM 721 O O . LEU A 1 93 ? -18.323 -8.586 22.993 1.00 90.56 93 LEU A O 1
ATOM 725 N N . LEU A 1 94 ? -17.027 -9.814 21.623 1.00 93.19 94 LEU A N 1
ATOM 726 C CA . LEU A 1 94 ? -17.330 -11.115 22.240 1.00 93.19 94 LEU A CA 1
ATOM 727 C C . LEU A 1 94 ? -16.887 -11.202 23.705 1.00 93.19 94 LEU A C 1
ATOM 729 O O . LEU A 1 94 ? -17.469 -11.946 24.487 1.00 93.19 94 LEU A O 1
ATOM 733 N N . ARG A 1 95 ? -15.837 -10.466 24.079 1.00 92.88 95 ARG A N 1
ATOM 734 C CA . ARG A 1 95 ? -15.318 -10.407 25.453 1.00 92.88 95 ARG A CA 1
ATOM 735 C C . ARG A 1 95 ? -15.884 -9.242 26.268 1.00 92.88 95 ARG A C 1
ATOM 737 O O . ARG A 1 95 ? -15.414 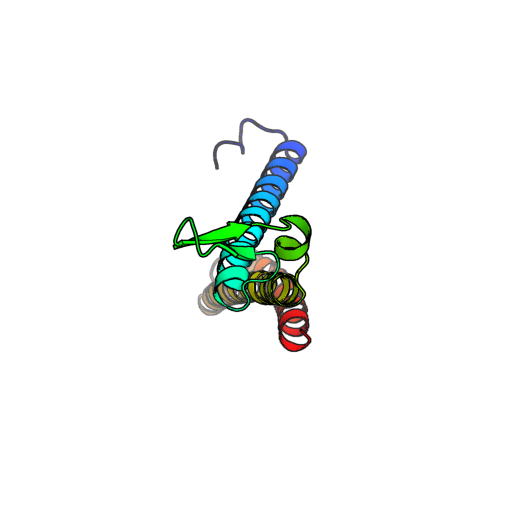-9.035 27.382 1.00 92.88 95 ARG A O 1
ATOM 744 N N . GLU A 1 96 ? -16.817 -8.469 25.709 1.00 91.25 96 GLU A N 1
ATOM 745 C CA . GLU A 1 96 ? -17.398 -7.263 26.321 1.00 91.25 96 GLU A CA 1
ATOM 746 C C . GLU A 1 96 ? -16.350 -6.218 26.761 1.00 91.25 96 GLU A C 1
ATOM 748 O O . GLU A 1 96 ? -16.555 -5.433 27.687 1.00 91.25 96 GLU A O 1
ATOM 753 N N . ARG A 1 97 ? -15.201 -6.164 26.074 1.00 85.88 97 ARG A N 1
ATOM 754 C CA . ARG A 1 97 ? -14.100 -5.236 26.379 1.00 85.88 97 ARG A CA 1
ATOM 755 C C . ARG A 1 97 ? -14.058 -4.095 25.375 1.00 85.88 97 ARG A C 1
ATOM 757 O O . ARG A 1 97 ? -14.204 -4.304 24.177 1.00 85.88 97 ARG A O 1
ATOM 764 N N . HIS A 1 98 ? -13.823 -2.874 25.860 1.00 87.00 98 HIS A N 1
ATOM 765 C CA . HIS A 1 98 ? -13.665 -1.670 25.027 1.00 87.00 98 HIS A CA 1
ATOM 766 C C . HIS A 1 98 ? -14.763 -1.501 23.955 1.00 87.00 98 HIS A C 1
ATOM 768 O O . HIS A 1 98 ? -14.497 -1.043 22.842 1.00 87.00 98 HIS A O 1
ATOM 774 N N . VAL A 1 99 ? -16.011 -1.845 24.297 1.00 86.25 99 VAL A N 1
ATOM 775 C CA . VAL A 1 99 ? -17.163 -1.902 23.376 1.00 86.25 99 VAL A CA 1
ATOM 776 C C . VAL A 1 99 ? -17.329 -0.643 22.503 1.00 86.25 99 VAL A C 1
ATOM 778 O O . VAL A 1 99 ? -17.558 -0.795 21.299 1.00 86.25 99 VAL A O 1
ATOM 781 N N . PRO A 1 100 ? -17.171 0.598 23.017 1.00 87.81 100 PRO A N 1
ATOM 782 C CA . PRO A 1 100 ? -17.298 1.797 22.185 1.00 87.81 100 PRO A CA 1
ATOM 783 C C . PRO A 1 100 ? -16.225 1.898 21.091 1.00 87.81 100 PRO A C 1
ATOM 785 O O . PRO A 1 100 ? -16.528 2.297 19.965 1.00 87.81 100 PRO A O 1
ATOM 788 N N . LEU A 1 101 ? -14.981 1.520 21.408 1.00 88.06 101 LEU A N 1
ATOM 789 C CA . LEU A 1 101 ? -13.871 1.500 20.454 1.00 88.06 101 LEU A CA 1
ATOM 790 C C . LEU A 1 101 ? -14.083 0.385 19.430 1.00 88.06 101 LEU A C 1
ATOM 792 O O . LEU A 1 101 ? -14.025 0.635 18.229 1.00 88.06 101 LEU A O 1
ATOM 796 N N . ALA A 1 102 ? -14.402 -0.820 19.906 1.00 85.88 102 ALA A N 1
ATOM 797 C CA . ALA A 1 102 ? -14.591 -1.990 19.062 1.00 85.88 102 ALA A CA 1
ATOM 798 C C . ALA A 1 102 ? -15.723 -1.787 18.039 1.00 85.88 102 ALA A C 1
ATOM 800 O O . ALA A 1 102 ? -15.531 -2.082 16.864 1.00 85.88 102 ALA A O 1
ATOM 801 N N . LYS A 1 103 ? -16.863 -1.187 18.423 1.00 86.38 103 LYS A N 1
ATOM 802 C CA . LYS A 1 103 ? -17.952 -0.872 17.474 1.00 86.38 103 LYS A CA 1
ATOM 803 C C . LYS A 1 103 ? -17.533 0.130 16.392 1.00 86.38 103 LYS A C 1
ATOM 805 O O . LYS A 1 103 ? -17.896 -0.045 15.229 1.00 86.38 103 LYS A O 1
ATOM 810 N N . ARG A 1 104 ? -16.790 1.184 16.755 1.00 90.31 104 ARG A N 1
ATOM 811 C CA . ARG A 1 104 ? -16.324 2.201 15.791 1.00 90.31 104 ARG A CA 1
ATOM 812 C C . ARG A 1 104 ? -15.309 1.616 14.813 1.00 90.31 104 ARG A C 1
ATOM 814 O O . ARG A 1 104 ? -15.466 1.796 13.607 1.00 90.31 104 ARG A O 1
ATOM 821 N N . SER A 1 105 ? -14.323 0.884 15.327 1.00 88.25 105 SER A N 1
ATOM 822 C CA . SER A 1 105 ? -13.301 0.217 14.516 1.00 88.25 105 SER A CA 1
ATOM 823 C C . SER A 1 105 ? -13.910 -0.837 13.595 1.00 88.25 105 SER A C 1
ATOM 825 O O . SER A 1 105 ? -13.600 -0.844 12.407 1.00 88.25 105 SER A O 1
ATOM 827 N N . LEU A 1 106 ? -14.841 -1.653 14.102 1.00 90.31 106 LEU A N 1
ATOM 828 C CA . LEU A 1 106 ? -15.539 -2.667 13.312 1.00 90.31 106 LEU A CA 1
ATOM 829 C C . LEU A 1 106 ? -16.317 -2.046 12.148 1.00 90.31 106 LEU A C 1
ATOM 831 O O . LEU A 1 106 ? -16.217 -2.529 11.028 1.00 90.31 106 LEU A O 1
ATOM 835 N N . ARG A 1 107 ? -17.064 -0.959 12.386 1.00 90.31 107 ARG A N 1
ATOM 836 C CA . ARG A 1 107 ? -17.855 -0.302 11.332 1.00 90.31 107 ARG A CA 1
ATOM 837 C C . ARG A 1 107 ? -16.974 0.232 10.201 1.00 90.31 107 ARG A C 1
ATOM 839 O O . ARG A 1 107 ? -17.305 0.037 9.035 1.00 90.31 107 ARG A O 1
ATOM 846 N N . MET A 1 108 ? -15.869 0.894 10.543 1.00 89.94 108 MET A N 1
ATOM 847 C CA . MET A 1 108 ? -14.945 1.443 9.546 1.00 89.94 108 MET A CA 1
ATOM 848 C C . MET A 1 108 ? -14.204 0.337 8.793 1.00 89.94 108 MET A C 1
ATOM 850 O O . MET A 1 108 ? -14.115 0.392 7.568 1.00 89.94 108 MET A O 1
ATOM 854 N N . ALA A 1 109 ? -13.719 -0.681 9.510 1.00 89.19 109 ALA A N 1
ATOM 855 C CA . ALA A 1 109 ? -13.006 -1.805 8.914 1.00 89.19 109 ALA A CA 1
ATOM 856 C C . ALA A 1 109 ? -13.911 -2.649 8.008 1.00 89.19 109 ALA A C 1
ATOM 858 O O . ALA A 1 109 ? -13.490 -3.013 6.917 1.00 89.19 109 ALA A O 1
ATOM 859 N N . ALA A 1 110 ? -15.162 -2.896 8.405 1.00 89.81 110 ALA A N 1
ATOM 860 C CA . ALA A 1 110 ? -16.116 -3.642 7.591 1.00 89.81 110 ALA A CA 1
ATOM 861 C C . ALA A 1 110 ? -16.473 -2.894 6.299 1.00 89.81 110 ALA A C 1
ATOM 863 O O . ALA A 1 110 ? -16.439 -3.488 5.226 1.00 89.81 110 ALA A O 1
ATOM 864 N N . LEU A 1 111 ? -16.761 -1.587 6.376 1.00 91.44 111 LEU A N 1
ATOM 865 C CA . LEU A 1 111 ? -17.082 -0.791 5.186 1.00 91.44 111 LEU A CA 1
ATOM 866 C C . LEU A 1 111 ? -15.905 -0.761 4.202 1.00 91.44 111 LEU A C 1
ATOM 868 O O . LEU A 1 111 ? -16.078 -1.032 3.016 1.00 91.44 111 LEU A O 1
ATOM 872 N N . PHE A 1 112 ? -14.706 -0.463 4.705 1.00 91.31 112 PHE A N 1
ATOM 873 C CA . PHE A 1 112 ? -13.498 -0.439 3.888 1.00 91.31 112 PHE A CA 1
ATOM 874 C C . PHE A 1 112 ? -13.163 -1.827 3.323 1.00 91.31 112 PHE A C 1
ATOM 876 O O . PHE A 1 112 ? -12.829 -1.945 2.149 1.00 91.31 112 PHE A O 1
ATOM 883 N N . GLY A 1 113 ? -13.319 -2.881 4.127 1.00 89.62 113 GLY A N 1
ATOM 884 C CA . GLY A 1 113 ? -13.074 -4.263 3.723 1.00 89.62 113 GLY A CA 1
ATOM 885 C C . GLY A 1 113 ? -14.011 -4.740 2.619 1.00 89.62 113 GLY A C 1
ATOM 886 O O . GLY A 1 113 ? -13.543 -5.359 1.668 1.00 89.62 113 GLY A O 1
ATOM 887 N N . VAL A 1 114 ? -15.305 -4.412 2.687 1.00 90.81 114 VAL A N 1
ATOM 888 C CA . VAL A 1 114 ? -16.269 -4.751 1.624 1.00 90.81 114 VAL A CA 1
ATOM 889 C C . VAL A 1 114 ? -15.895 -4.054 0.317 1.00 90.81 114 VAL A C 1
ATOM 891 O O . VAL A 1 114 ? -15.810 -4.713 -0.716 1.00 90.81 114 VAL A O 1
ATOM 894 N N . LEU A 1 115 ? -15.603 -2.750 0.360 1.00 89.69 115 LEU A N 1
ATOM 895 C CA . LEU A 1 115 ? -15.201 -1.992 -0.829 1.00 89.69 115 LEU A CA 1
ATOM 896 C C . LEU A 1 115 ? -13.895 -2.521 -1.435 1.00 89.69 115 LEU A C 1
ATOM 898 O O . LEU A 1 115 ? -13.813 -2.715 -2.647 1.00 89.69 115 LEU A O 1
ATOM 902 N N . ALA A 1 116 ? -12.895 -2.801 -0.597 1.00 88.44 116 ALA A N 1
ATOM 903 C CA . ALA A 1 116 ? -11.628 -3.370 -1.042 1.00 88.44 116 ALA A CA 1
ATOM 904 C C . ALA A 1 116 ? -11.825 -4.767 -1.653 1.00 88.44 116 ALA A C 1
ATOM 906 O O . ALA A 1 116 ? -11.257 -5.062 -2.697 1.00 88.44 116 ALA A O 1
ATOM 907 N N . THR A 1 117 ? -12.677 -5.605 -1.058 1.00 89.06 117 THR A N 1
ATOM 908 C CA . THR A 1 117 ? -12.948 -6.962 -1.561 1.00 89.06 117 THR A CA 1
ATOM 909 C C . THR A 1 117 ? -13.612 -6.927 -2.933 1.00 89.06 117 THR A C 1
ATOM 911 O O . THR A 1 117 ? -13.206 -7.673 -3.818 1.00 89.06 117 THR A O 1
ATOM 914 N N . ILE A 1 118 ? -14.583 -6.029 -3.135 1.00 88.94 118 ILE A N 1
ATOM 915 C CA . ILE A 1 118 ? -15.197 -5.818 -4.454 1.00 88.94 118 ILE A CA 1
ATOM 916 C C . ILE A 1 118 ? -14.119 -5.434 -5.470 1.00 88.94 118 ILE A C 1
ATOM 918 O O . ILE A 1 118 ? -14.057 -6.045 -6.531 1.00 88.94 118 ILE A O 1
ATOM 922 N N . GLY A 1 119 ? -13.232 -4.497 -5.113 1.00 84.88 119 GLY A N 1
ATOM 923 C CA . GLY A 1 119 ? -12.115 -4.091 -5.964 1.00 84.88 119 GLY A CA 1
ATOM 924 C C . GLY A 1 119 ? -11.231 -5.265 -6.387 1.00 84.88 119 GLY A C 1
ATOM 925 O O . GLY A 1 119 ? -11.010 -5.446 -7.578 1.00 84.88 119 GLY A O 1
ATOM 926 N N . VAL A 1 120 ? -10.784 -6.102 -5.443 1.00 86.69 120 VAL A N 1
ATOM 927 C CA . VAL A 1 120 ? -9.932 -7.272 -5.752 1.00 86.69 120 VAL A CA 1
ATOM 928 C C . VAL A 1 120 ? -10.626 -8.264 -6.683 1.00 86.69 120 VAL A C 1
ATOM 930 O O . VAL A 1 120 ? -9.985 -8.799 -7.577 1.00 86.69 120 VAL A O 1
ATOM 933 N N . ILE A 1 121 ? -11.917 -8.532 -6.476 1.00 86.06 121 ILE A N 1
ATOM 934 C CA . ILE A 1 121 ? -12.643 -9.554 -7.248 1.00 86.06 121 ILE A CA 1
ATOM 935 C C . ILE A 1 121 ? -12.874 -9.111 -8.699 1.00 86.06 121 ILE A C 1
ATOM 937 O O . ILE A 1 121 ? -12.936 -9.948 -9.594 1.00 86.06 121 ILE A O 1
ATOM 941 N N . THR A 1 122 ? -13.029 -7.809 -8.939 1.00 79.81 122 THR A N 1
ATOM 942 C CA . THR A 1 122 ? -13.331 -7.271 -10.275 1.00 79.81 122 THR A CA 1
ATOM 943 C C . THR 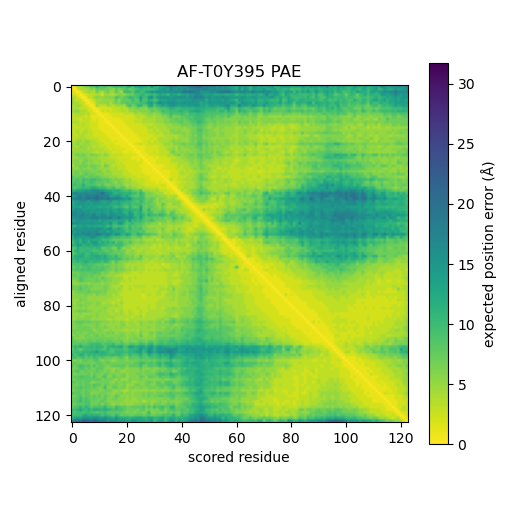A 1 122 ? -12.110 -7.069 -11.180 1.00 79.81 122 THR A C 1
ATOM 945 O O . THR A 1 122 ? -12.298 -6.672 -12.330 1.00 79.81 122 THR A O 1
ATOM 948 N N . LEU A 1 123 ? -10.892 -7.286 -10.671 1.00 69.81 123 LEU A N 1
ATOM 949 C CA . LEU A 1 123 ? -9.616 -6.904 -11.292 1.00 69.81 123 LEU A CA 1
ATOM 950 C C . LEU A 1 123 ? -8.738 -8.096 -11.674 1.00 69.81 123 LEU A C 1
ATOM 952 O O . LEU A 1 123 ? -8.558 -8.992 -10.816 1.00 69.81 123 LEU A O 1
#

Mean predicted aligned error: 6.81 Å

Sequence (123 aa):
MFGWERLSKGQHLAVTWLVAFGSNLSALWILVANGFMQDPVGATFDPVTMRMQLTSFQKLIFSPDVQSKFVHTSIAGYVTAAVFVTGVSAFYLLRERHVPLAKRSLRMAALFGVLATIGVITL

InterPro domains:
  IPR002585 Cytochrome ubiquinol oxidase subunit 1 [PF01654] (1-122)
  IPR002585 Cytochrome ubiquinol oxidase subunit 1 [PTHR30365] (1-121)

Organism: NCBI:txid410659

Foldseek 3Di:
DPCPVPDDPVVVVVVVVVVVVVVLVVLLVVLLVVLCVVPVFQWDQDPVVRDIHGRDPVCSSPPPNSVLCSQLVSLVVLLVVLVVQLVVLVVCVVVVHPVVVSVVSNVVSVVSNVVSVVSNVVD

pLDDT: mean 86.65, std 4.59, range [66.06, 94.0]

Nearest PDB structures (foldseek):
  7ose-assembly1_D  TM=9.848E-01  e=1.407E-10  Escherichia coli BW25113
  6rko-assembly1_A  TM=9.837E-01  e=3.982E-10  Escherichia coli K-12
  6rx4-assembly1_A  TM=9.832E-01  e=1.274E-09  Escherichia coli K-12
  7oy2-assembly1_C  TM=9.831E-01  e=2.079E-09  Escherichia coli K-12
  8b4o-assembly1_A  TM=9.453E-01  e=2.369E-06  Corynebacterium glutamicum

Secondary structure (DSSP, 8-state):
-TTTTTS-HHHHHHHHHHHHHHHHHHHHHHHHHHHHHHS-TTEEEETTTTEEEES-HHHHHT-HHHHHHHHHHHHHHHHHHHHHHHHHHHHHHHTT-SHHHHHHHHHHHHHHHHHHHHHHHT-